Protein AF-A0A1Y4EWC5-F1 (afdb_monomer_lite)

Sequence (64 aa):
MEQTTIKIISGYCPYLQAEHSIRATYTLIPHRGRKFSNSSCKYAQECGRLEHCPLRREAMMEED

pLDDT: mean 80.35, std 9.97, range [45.47, 89.88]

Foldseek 3Di:
DWDKDKDWFWDQQVVVRDIDIKIWIWTQDVPFGTATDDIPDPCCVPLLVDPRRSNVVVNPPRPD

Structure (mmCIF, N/CA/C/O backbone):
data_AF-A0A1Y4EWC5-F1
#
_entry.id   AF-A0A1Y4EWC5-F1
#
loop_
_atom_site.group_PDB
_atom_site.id
_atom_site.type_symbol
_atom_site.label_atom_id
_atom_site.label_alt_id
_atom_site.label_comp_id
_atom_site.label_asym_id
_atom_site.label_entity_id
_atom_site.label_seq_id
_atom_site.pdbx_PDB_ins_code
_atom_site.Cartn_x
_atom_site.Cartn_y
_atom_site.Cartn_z
_atom_site.occupa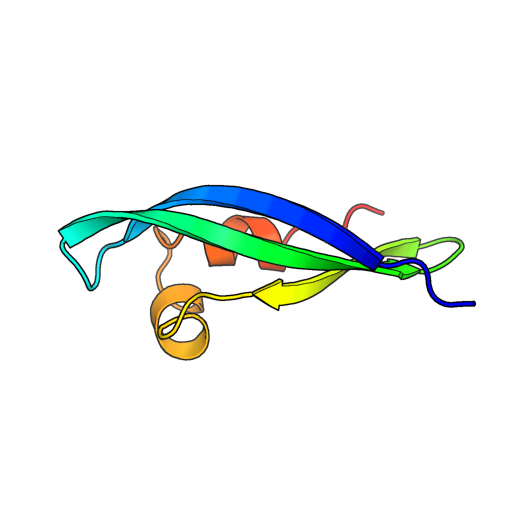ncy
_atom_site.B_iso_or_equiv
_atom_site.auth_seq_id
_atom_site.auth_comp_id
_atom_site.auth_asym_id
_atom_site.auth_atom_id
_atom_site.pdbx_PDB_model_num
ATOM 1 N N . MET A 1 1 ? 20.778 4.779 -13.331 1.00 54.12 1 MET A N 1
ATOM 2 C CA . MET A 1 1 ? 20.060 5.550 -12.294 1.00 54.12 1 MET A CA 1
ATOM 3 C C . MET A 1 1 ? 18.704 4.896 -12.112 1.00 54.12 1 MET A C 1
ATOM 5 O O . MET A 1 1 ? 17.945 4.866 -13.072 1.00 54.12 1 MET A O 1
ATOM 9 N N . GLU A 1 2 ? 18.430 4.305 -10.952 1.00 65.44 2 GLU A N 1
ATOM 10 C CA . GLU A 1 2 ? 17.104 3.754 -10.645 1.00 65.44 2 GLU A CA 1
ATOM 11 C C . GLU A 1 2 ? 16.133 4.915 -10.394 1.00 65.44 2 GLU A C 1
ATOM 13 O O . GLU A 1 2 ? 16.369 5.749 -9.520 1.00 65.44 2 GLU A O 1
ATOM 18 N N . GLN A 1 3 ? 15.069 5.019 -11.193 1.00 80.31 3 GLN A N 1
ATOM 19 C CA . GLN A 1 3 ? 14.035 6.032 -10.980 1.00 80.31 3 GLN A CA 1
ATOM 20 C C . GLN A 1 3 ? 13.036 5.518 -9.946 1.00 80.31 3 GLN A C 1
ATOM 22 O O . GLN A 1 3 ? 12.483 4.431 -10.099 1.00 80.31 3 GLN A O 1
ATOM 27 N N . THR A 1 4 ? 12.782 6.304 -8.900 1.00 86.75 4 THR A N 1
ATOM 28 C CA . THR A 1 4 ? 11.739 6.002 -7.915 1.00 86.75 4 THR A CA 1
ATOM 29 C C . THR A 1 4 ? 10.552 6.934 -8.105 1.00 86.75 4 THR A C 1
ATOM 31 O O . THR A 1 4 ? 10.707 8.138 -8.294 1.00 86.75 4 THR A O 1
ATOM 34 N N . THR A 1 5 ? 9.350 6.367 -8.087 1.00 87.81 5 THR A N 1
ATOM 35 C CA . THR A 1 5 ? 8.085 7.107 -8.142 1.00 87.81 5 THR A CA 1
ATOM 36 C C . THR A 1 5 ? 7.345 6.909 -6.834 1.00 87.81 5 THR A C 1
ATOM 38 O O . THR A 1 5 ? 7.354 5.822 -6.264 1.00 87.81 5 THR A O 1
ATOM 41 N N . ILE A 1 6 ? 6.695 7.958 -6.347 1.00 89.00 6 ILE A N 1
ATOM 42 C CA . ILE A 1 6 ? 5.930 7.919 -5.105 1.00 89.00 6 ILE A CA 1
ATOM 43 C C . ILE A 1 6 ? 4.451 8.105 -5.430 1.00 89.00 6 ILE A C 1
ATOM 45 O O . ILE A 1 6 ? 4.093 9.040 -6.144 1.00 89.00 6 ILE A O 1
ATOM 49 N N . LYS A 1 7 ? 3.598 7.249 -4.867 1.00 88.69 7 LYS A N 1
ATOM 50 C CA . LYS A 1 7 ? 2.137 7.318 -4.976 1.00 88.69 7 LYS A CA 1
ATOM 51 C C . LYS A 1 7 ? 1.525 7.350 -3.578 1.00 88.69 7 LYS A C 1
ATOM 53 O O . LYS A 1 7 ? 1.996 6.661 -2.672 1.00 88.69 7 LYS A O 1
ATOM 58 N N . ILE A 1 8 ? 0.483 8.155 -3.398 1.00 89.81 8 ILE A N 1
ATOM 59 C CA . ILE A 1 8 ? -0.321 8.128 -2.175 1.00 89.81 8 ILE A CA 1
ATOM 60 C C . ILE A 1 8 ? -1.458 7.136 -2.386 1.00 89.81 8 ILE A C 1
ATOM 62 O O . ILE A 1 8 ? -2.209 7.251 -3.352 1.00 89.81 8 ILE A O 1
ATOM 66 N N . ILE A 1 9 ? -1.553 6.156 -1.494 1.00 87.50 9 ILE A N 1
ATOM 67 C CA . ILE A 1 9 ? -2.637 5.180 -1.477 1.00 87.50 9 ILE A CA 1
ATOM 68 C C . ILE A 1 9 ? -3.521 5.531 -0.291 1.00 87.50 9 ILE A C 1
ATOM 70 O O . ILE A 1 9 ? -3.054 5.535 0.849 1.00 87.50 9 ILE A O 1
ATOM 74 N N . SER A 1 10 ? -4.788 5.807 -0.565 1.00 87.62 10 SER A N 1
ATOM 75 C CA . SER A 1 10 ? -5.801 6.078 0.449 1.00 87.62 10 SER A CA 1
ATOM 76 C C . SER A 1 10 ? -6.792 4.924 0.488 1.00 87.62 10 SER A C 1
ATOM 78 O O . SER A 1 10 ? -7.208 4.419 -0.554 1.00 87.62 10 SER A O 1
ATOM 80 N N . GLY A 1 11 ? -7.148 4.482 1.688 1.00 87.00 11 GLY A N 1
ATOM 81 C CA . GLY A 1 11 ? -8.133 3.429 1.871 1.00 87.00 11 GLY A CA 1
ATOM 82 C C . GLY A 1 11 ? -8.360 3.094 3.335 1.00 87.00 11 GLY A C 1
ATOM 83 O O . GLY A 1 11 ? -7.660 3.571 4.230 1.00 87.00 11 GLY A O 1
ATOM 84 N N . TYR A 1 12 ? -9.351 2.249 3.580 1.00 86.25 12 TYR A N 1
ATOM 85 C CA . TYR A 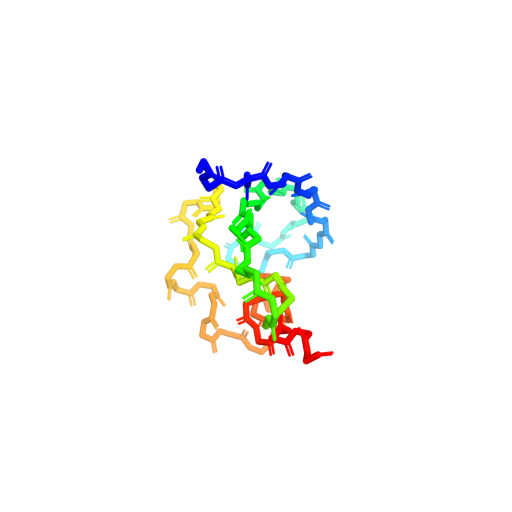1 12 ? -9.673 1.801 4.925 1.00 86.25 12 TYR A CA 1
ATOM 86 C C . TYR A 1 12 ? -8.590 0.863 5.474 1.00 86.25 12 TYR A C 1
ATOM 88 O O . TYR A 1 12 ? -8.223 -0.128 4.840 1.00 86.25 12 TYR A O 1
ATOM 96 N N . CYS A 1 13 ? -8.080 1.168 6.667 1.00 84.81 13 CYS A N 1
ATOM 97 C CA . CYS A 1 13 ? -7.146 0.315 7.387 1.00 84.81 13 CYS A CA 1
ATOM 98 C C . CYS A 1 13 ? -7.916 -0.528 8.416 1.00 84.81 13 CYS A C 1
ATOM 100 O O . CYS A 1 13 ? -8.356 0.023 9.427 1.00 84.81 13 CYS A O 1
ATOM 102 N N . PRO A 1 14 ? -8.037 -1.855 8.233 1.00 81.25 14 PRO A N 1
ATOM 103 C CA . PRO A 1 14 ? -8.795 -2.704 9.156 1.00 81.25 14 PRO A CA 1
ATOM 104 C C . PRO A 1 14 ? -8.188 -2.758 10.566 1.00 81.25 14 PRO A C 1
ATOM 106 O O . PRO A 1 14 ? -8.914 -2.920 11.538 1.00 81.25 14 PRO A O 1
ATOM 109 N N . TYR A 1 15 ? -6.872 -2.565 10.697 1.00 81.12 15 TYR A N 1
ATOM 110 C CA . TYR A 1 15 ? -6.187 -2.547 11.996 1.00 81.12 15 TYR A CA 1
ATOM 111 C C . TYR A 1 15 ? -6.506 -1.307 12.829 1.00 81.12 15 TYR A C 1
ATOM 113 O O . TYR A 1 15 ? -6.630 -1.392 14.046 1.00 81.12 15 TYR A O 1
ATOM 121 N N . LEU A 1 16 ? -6.616 -0.152 12.174 1.00 83.62 16 LEU A N 1
ATOM 122 C CA . LEU A 1 16 ? -6.926 1.119 12.833 1.00 83.62 16 LEU A CA 1
ATOM 123 C C . LEU A 1 16 ? -8.429 1.417 12.823 1.00 83.62 16 LEU A C 1
ATOM 125 O O . LEU A 1 16 ? -8.861 2.388 13.431 1.00 83.62 16 LEU A O 1
ATOM 129 N N . GLN A 1 17 ? -9.201 0.589 12.115 1.00 85.94 17 GLN A N 1
ATOM 130 C CA . GLN A 1 17 ? -10.626 0.749 11.853 1.00 85.94 17 GLN A CA 1
ATOM 131 C C . GLN A 1 17 ? -10.998 2.148 11.335 1.00 85.94 17 GLN A C 1
ATOM 133 O O . GLN A 1 17 ? -12.062 2.678 11.643 1.00 85.94 17 GLN A O 1
ATOM 138 N N . ALA A 1 18 ? -10.115 2.744 10.532 1.00 86.50 18 ALA A N 1
ATOM 139 C CA . ALA A 1 18 ? -10.239 4.111 10.040 1.00 86.50 18 ALA A CA 1
ATOM 140 C C . ALA A 1 18 ? -9.669 4.248 8.624 1.00 86.50 18 ALA A C 1
ATOM 142 O O . ALA A 1 18 ? -8.817 3.460 8.199 1.00 86.50 18 ALA A O 1
ATOM 143 N N . GLU A 1 19 ? -10.112 5.274 7.897 1.00 88.12 19 GLU A N 1
ATOM 144 C CA . GLU A 1 19 ? -9.490 5.659 6.633 1.00 88.12 19 GLU A CA 1
ATOM 145 C C . GLU A 1 19 ? -8.088 6.211 6.871 1.00 88.12 19 GLU A C 1
ATOM 147 O O . GLU A 1 19 ? -7.863 7.070 7.723 1.00 88.12 19 GLU A O 1
ATOM 152 N N . HIS A 1 20 ? -7.131 5.708 6.100 1.00 86.81 20 HIS A N 1
ATOM 153 C CA . HIS A 1 20 ? -5.747 6.128 6.179 1.00 86.81 20 HIS A CA 1
ATOM 154 C C . HIS A 1 20 ? -5.164 6.325 4.790 1.00 86.81 20 HIS A C 1
ATOM 156 O O . HIS A 1 20 ? -5.469 5.604 3.841 1.00 86.81 20 HIS A O 1
ATOM 162 N N . SER A 1 21 ? -4.270 7.302 4.701 1.00 87.50 21 SER A N 1
ATOM 163 C CA . SER A 1 21 ? -3.438 7.515 3.526 1.00 87.50 21 SER A CA 1
ATOM 164 C C . SER A 1 21 ? -2.004 7.148 3.855 1.00 87.50 21 SER A C 1
ATOM 166 O O . SER A 1 21 ? -1.479 7.508 4.910 1.00 87.50 21 SER A O 1
ATOM 168 N N . ILE A 1 22 ? -1.371 6.417 2.953 1.00 89.19 22 ILE A N 1
ATOM 169 C CA . ILE A 1 22 ? 0.012 5.984 3.083 1.00 89.19 22 ILE A CA 1
ATOM 170 C C . ILE A 1 22 ? 0.787 6.371 1.831 1.00 89.19 22 ILE A C 1
ATOM 172 O O . ILE A 1 22 ? 0.236 6.499 0.73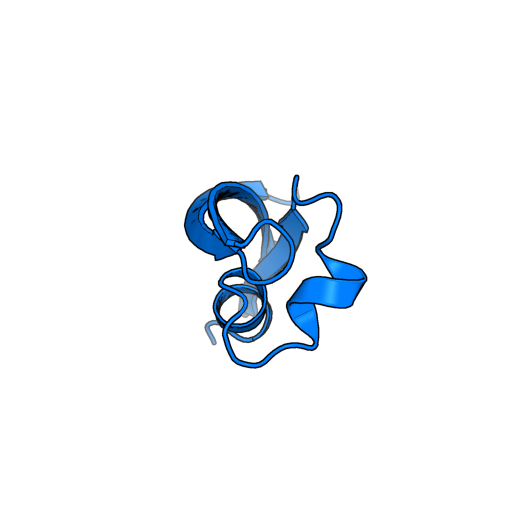8 1.00 89.19 22 ILE A O 1
ATOM 176 N N . ARG A 1 23 ? 2.093 6.531 1.987 1.00 89.88 23 ARG A N 1
ATOM 177 C CA . ARG A 1 23 ? 3.004 6.840 0.893 1.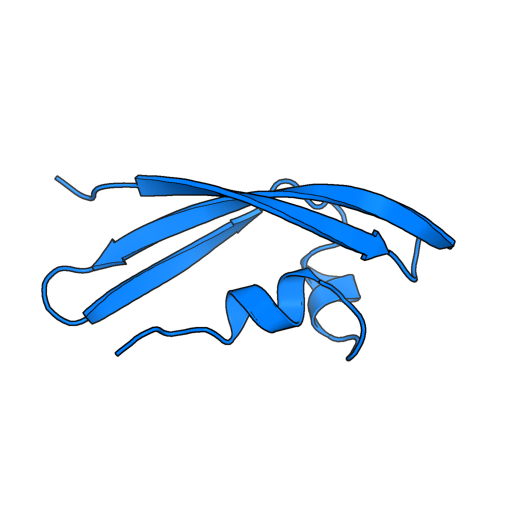00 89.88 23 ARG A CA 1
ATOM 178 C C . ARG A 1 23 ? 3.675 5.552 0.447 1.00 89.88 23 ARG A C 1
ATOM 180 O O . ARG A 1 23 ? 4.421 4.975 1.232 1.00 89.88 23 ARG A O 1
ATOM 187 N N . ALA A 1 24 ? 3.411 5.109 -0.774 1.00 89.31 24 ALA A N 1
ATOM 188 C CA . ALA A 1 24 ? 4.092 3.985 -1.400 1.00 89.31 24 ALA A CA 1
ATOM 189 C C . ALA A 1 24 ? 5.148 4.481 -2.389 1.00 89.31 24 ALA A C 1
ATOM 191 O O . ALA A 1 24 ? 4.923 5.424 -3.146 1.00 89.31 24 ALA A O 1
ATOM 192 N N . THR A 1 25 ? 6.304 3.836 -2.368 1.00 89.00 25 THR A N 1
ATOM 193 C CA . THR A 1 25 ? 7.431 4.082 -3.259 1.00 89.00 25 THR A CA 1
ATOM 194 C C . THR A 1 25 ? 7.569 2.894 -4.195 1.00 89.00 25 THR A C 1
ATOM 196 O O . THR A 1 25 ? 7.612 1.748 -3.747 1.00 89.00 25 THR A O 1
ATOM 199 N N . TYR A 1 26 ? 7.693 3.177 -5.483 1.00 87.62 26 TYR A N 1
ATOM 200 C CA . TYR A 1 26 ? 7.870 2.208 -6.553 1.00 87.62 26 TYR A CA 1
ATOM 201 C C . TYR A 1 26 ? 9.209 2.469 -7.218 1.00 87.62 26 TYR A C 1
ATOM 203 O O . TYR A 1 26 ? 9.575 3.624 -7.448 1.00 87.62 26 TYR A O 1
ATOM 211 N N . THR A 1 27 ? 9.923 1.406 -7.549 1.00 87.62 27 THR A N 1
ATOM 212 C CA . THR A 1 27 ? 11.123 1.486 -8.375 1.00 87.62 27 THR A CA 1
ATOM 213 C C . THR A 1 27 ? 10.725 1.177 -9.810 1.00 87.62 27 THR A C 1
ATOM 215 O O . THR A 1 27 ? 10.087 0.158 -10.079 1.00 87.62 27 THR A O 1
ATOM 218 N N . LEU A 1 28 ? 11.077 2.065 -10.735 1.00 83.94 28 LEU A N 1
ATOM 219 C CA . LEU A 1 28 ? 10.918 1.821 -12.160 1.00 83.94 28 LEU A CA 1
ATOM 220 C C . LEU A 1 28 ? 11.995 0.827 -12.598 1.00 83.94 28 LEU A C 1
ATOM 222 O O . LEU A 1 28 ? 13.190 1.113 -12.483 1.00 83.94 28 LEU A O 1
ATOM 226 N N . ILE A 1 29 ? 11.569 -0.328 -13.100 1.00 81.81 29 ILE A N 1
ATOM 227 C CA . ILE A 1 29 ? 12.468 -1.321 -13.674 1.00 81.81 29 ILE A CA 1
ATOM 228 C C . ILE A 1 29 ? 12.402 -1.162 -15.195 1.00 81.81 29 ILE A C 1
ATOM 230 O O . ILE A 1 29 ? 11.337 -1.362 -15.784 1.00 81.81 29 ILE A O 1
ATOM 234 N N . PRO A 1 30 ? 13.510 -0.790 -15.859 1.00 76.19 30 PRO A N 1
ATOM 235 C CA . PRO A 1 30 ? 13.512 -0.647 -17.309 1.00 76.19 30 PRO A CA 1
ATOM 236 C C . PRO A 1 30 ? 13.067 -1.962 -17.969 1.00 76.19 30 PRO A C 1
ATOM 238 O O . PRO A 1 30 ? 13.549 -3.032 -17.604 1.00 76.19 30 PRO A O 1
ATOM 241 N N . HIS A 1 31 ? 12.140 -1.865 -18.929 1.00 76.31 31 HIS A N 1
ATOM 242 C CA . HIS A 1 31 ? 11.514 -2.987 -19.653 1.00 76.31 31 HIS A CA 1
ATOM 243 C C . HIS A 1 31 ? 10.583 -3.916 -18.844 1.00 76.31 31 HIS A C 1
ATOM 245 O O . HIS A 1 31 ? 10.134 -4.911 -19.401 1.00 76.31 31 HIS A O 1
ATOM 251 N N . ARG A 1 32 ? 10.287 -3.623 -17.568 1.00 73.31 32 ARG A N 1
ATOM 252 C CA . ARG A 1 32 ? 9.371 -4.418 -16.711 1.00 73.31 32 ARG A CA 1
ATOM 253 C C . ARG A 1 32 ? 8.373 -3.565 -15.908 1.00 73.31 32 ARG A C 1
ATOM 255 O O . ARG A 1 32 ? 7.853 -4.011 -14.894 1.00 73.31 32 ARG A O 1
ATOM 262 N N . GLY A 1 33 ? 8.206 -2.296 -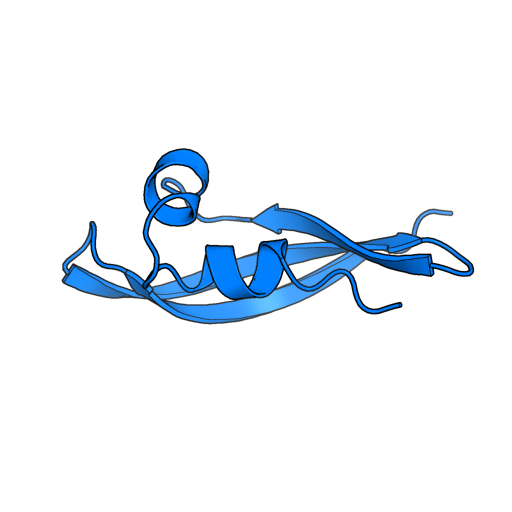16.273 1.00 78.56 33 GLY A N 1
ATOM 263 C CA . GLY A 1 33 ? 7.272 -1.402 -15.591 1.00 78.56 33 GLY A CA 1
ATOM 264 C C . GLY A 1 33 ? 7.721 -0.953 -14.195 1.00 78.56 33 GLY A C 1
ATOM 265 O O . GLY A 1 33 ? 8.861 -0.521 -13.981 1.00 78.56 33 GLY A O 1
ATOM 266 N N . ARG A 1 34 ? 6.787 -0.952 -13.240 1.00 80.25 34 ARG A N 1
ATOM 267 C CA . ARG A 1 34 ? 6.983 -0.423 -11.880 1.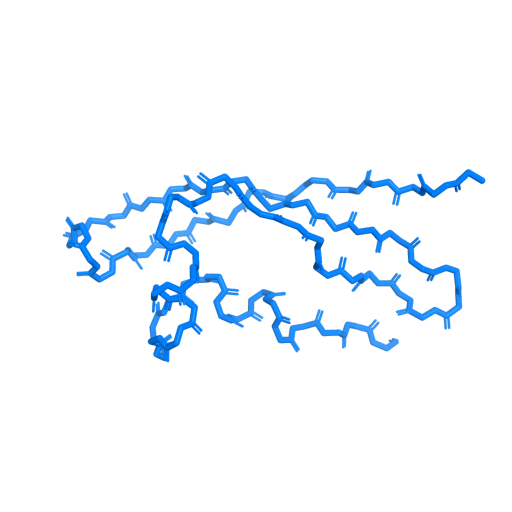00 80.25 34 ARG A CA 1
ATOM 268 C C . ARG A 1 34 ? 6.856 -1.542 -10.865 1.00 80.25 34 ARG A C 1
ATOM 270 O O . ARG A 1 34 ? 5.843 -2.225 -10.813 1.00 80.25 34 ARG A O 1
ATOM 277 N N . LYS A 1 35 ? 7.852 -1.660 -9.991 1.00 84.19 35 LYS A N 1
ATOM 278 C CA . LYS A 1 35 ? 7.833 -2.604 -8.877 1.00 84.19 35 LYS A CA 1
ATOM 279 C C . LYS A 1 35 ? 7.604 -1.869 -7.567 1.00 84.19 35 LYS A C 1
ATOM 281 O O . LYS A 1 35 ? 8.296 -0.890 -7.277 1.00 84.19 35 LYS A O 1
ATOM 286 N N . PHE A 1 36 ? 6.672 -2.357 -6.753 1.00 84.06 36 PHE A N 1
ATOM 287 C CA . PHE A 1 36 ? 6.505 -1.863 -5.390 1.00 84.06 36 PHE A CA 1
ATOM 288 C C . PHE A 1 36 ? 7.802 -2.061 -4.593 1.00 84.06 36 PHE A C 1
ATOM 290 O O . PHE A 1 36 ? 8.367 -3.155 -4.557 1.00 84.06 36 PHE A O 1
ATOM 297 N N . SER A 1 37 ? 8.274 -0.990 -3.962 1.00 85.56 37 SER A N 1
ATOM 298 C CA . SER A 1 37 ? 9.562 -0.956 -3.270 1.00 85.56 37 SER A CA 1
ATOM 299 C C . SER A 1 37 ? 9.364 -0.892 -1.756 1.00 85.56 37 SER A C 1
ATOM 301 O O . SER A 1 37 ? 9.837 -1.758 -1.026 1.00 85.56 37 SER A O 1
ATOM 303 N N . ASN A 1 38 ? 8.624 0.107 -1.263 1.00 87.44 38 ASN A N 1
ATOM 304 C CA . ASN A 1 38 ? 8.317 0.244 0.165 1.00 87.44 38 ASN A CA 1
ATOM 305 C C . ASN A 1 38 ? 7.079 1.130 0.394 1.00 87.44 38 ASN A C 1
ATOM 307 O O . ASN A 1 38 ? 6.625 1.812 -0.521 1.00 87.44 38 ASN A O 1
ATOM 311 N N . SER A 1 39 ? 6.558 1.187 1.622 1.00 87.38 39 SER A N 1
ATOM 312 C CA . SER A 1 39 ? 5.548 2.167 2.027 1.00 87.38 39 SER A CA 1
ATOM 313 C C . SER A 1 39 ? 5.768 2.729 3.431 1.00 87.38 39 SER A C 1
ATOM 315 O O . SER A 1 39 ? 6.437 2.124 4.262 1.00 87.38 39 SER A O 1
ATOM 317 N N . SER A 1 40 ? 5.146 3.872 3.723 1.00 88.44 40 SER A N 1
ATOM 318 C CA . SER A 1 40 ? 5.130 4.489 5.055 1.00 88.44 40 SER A CA 1
ATOM 319 C C . SER A 1 40 ? 4.147 3.830 6.033 1.00 88.44 40 SER A C 1
ATOM 321 O O . SER A 1 40 ? 3.924 4.355 7.124 1.00 88.44 40 SER A O 1
ATOM 323 N N . CYS A 1 41 ? 3.492 2.731 5.651 1.00 85.25 41 CYS A N 1
ATOM 324 C CA . CYS A 1 41 ? 2.537 2.063 6.523 1.00 85.25 41 CYS A CA 1
ATOM 325 C C . CYS A 1 41 ? 3.277 1.257 7.591 1.00 85.25 41 CYS A C 1
ATOM 327 O O . CYS A 1 41 ? 3.936 0.264 7.288 1.00 85.25 41 CYS A O 1
ATOM 329 N N . LYS A 1 42 ? 3.100 1.635 8.861 1.00 85.00 42 LYS A N 1
ATOM 330 C CA . LYS A 1 42 ? 3.672 0.906 10.004 1.00 85.00 42 LYS A CA 1
ATOM 331 C C . LYS A 1 42 ? 3.228 -0.562 10.055 1.00 85.00 42 LYS A C 1
ATOM 333 O O . LYS A 1 42 ? 3.976 -1.413 10.514 1.00 85.00 42 LYS A O 1
ATOM 338 N N . TYR A 1 43 ? 2.028 -0.847 9.551 1.00 83.75 43 TYR A N 1
ATOM 339 C CA . TYR A 1 43 ? 1.421 -2.176 9.551 1.00 83.75 43 TYR A CA 1
ATOM 340 C C . TYR A 1 43 ? 1.535 -2.876 8.194 1.00 83.75 43 TYR A C 1
ATOM 342 O O . TYR A 1 43 ? 0.808 -3.833 7.964 1.00 83.75 43 TYR A O 1
ATOM 350 N N . ALA A 1 44 ? 2.406 -2.430 7.277 1.00 80.50 44 ALA A N 1
ATOM 351 C CA . ALA A 1 44 ? 2.472 -2.966 5.912 1.00 80.50 44 ALA A CA 1
ATOM 352 C C . ALA A 1 44 ? 2.596 -4.499 5.862 1.00 80.50 44 ALA A C 1
ATOM 354 O O . ALA A 1 44 ? 1.944 -5.145 5.046 1.00 80.50 44 ALA A O 1
ATOM 355 N N . GLN A 1 45 ? 3.393 -5.081 6.760 1.00 79.81 45 GLN A N 1
ATOM 356 C CA . GLN A 1 45 ? 3.654 -6.520 6.803 1.00 79.81 45 GLN A CA 1
ATOM 357 C C . GLN A 1 45 ? 2.456 -7.340 7.309 1.00 79.81 45 GLN A C 1
ATOM 359 O O . GLN A 1 45 ? 2.230 -8.452 6.831 1.00 79.81 45 GLN A O 1
ATOM 364 N N . GLU A 1 46 ? 1.684 -6.796 8.253 1.00 82.69 46 GLU A N 1
ATOM 365 C CA . GLU A 1 46 ? 0.496 -7.450 8.813 1.00 82.69 46 GLU A CA 1
ATOM 366 C C . GLU A 1 46 ? -0.748 -7.164 7.961 1.00 82.69 46 GLU A C 1
ATOM 368 O O . GLU A 1 46 ? -1.421 -8.081 7.494 1.00 82.69 46 GLU A O 1
ATOM 373 N N . CYS A 1 47 ? -0.989 -5.886 7.656 1.00 78.75 47 CYS A N 1
ATOM 374 C CA . CYS A 1 47 ? -2.060 -5.409 6.786 1.00 78.75 47 CYS A CA 1
ATOM 375 C C . CYS A 1 47 ? -1.955 -6.015 5.389 1.00 78.75 47 CYS A C 1
ATOM 377 O O . CYS A 1 47 ? -2.955 -6.506 4.885 1.00 78.75 47 CYS A O 1
ATOM 379 N N . GLY A 1 48 ? -0.765 -6.092 4.786 1.00 78.31 48 GLY A N 1
ATOM 380 C CA . GLY A 1 48 ? -0.584 -6.652 3.441 1.00 78.31 48 GLY A CA 1
ATOM 381 C C . GLY A 1 48 ? -1.035 -8.111 3.281 1.00 78.31 48 GLY A C 1
ATOM 382 O O . GLY A 1 48 ? -1.227 -8.561 2.154 1.00 78.31 48 GLY A O 1
ATOM 383 N N . ARG A 1 49 ? -1.249 -8.848 4.382 1.00 80.25 49 ARG A N 1
ATOM 384 C CA . ARG A 1 49 ? -1.815 -10.208 4.367 1.00 80.25 49 ARG A CA 1
ATOM 385 C C . ARG A 1 49 ? -3.342 -10.218 4.344 1.00 80.25 49 ARG A C 1
ATOM 387 O O . ARG A 1 49 ? -3.933 -11.188 3.876 1.00 80.25 49 ARG A O 1
ATOM 394 N N . LEU A 1 50 ? -3.991 -9.154 4.807 1.00 80.62 50 LEU A N 1
ATOM 395 C CA . LEU A 1 50 ? -5.445 -9.025 4.793 1.00 80.62 50 LEU A CA 1
ATOM 396 C C . LEU A 1 50 ? -5.937 -8.655 3.396 1.00 80.62 50 LEU A C 1
ATOM 398 O O . LEU A 1 50 ? -5.339 -7.833 2.705 1.00 80.62 50 LEU A O 1
ATOM 402 N N . GLU A 1 51 ? -7.048 -9.257 2.982 1.00 79.69 51 GLU A N 1
ATOM 403 C CA . GLU A 1 51 ? -7.634 -9.046 1.654 1.00 79.69 51 GLU A CA 1
ATOM 404 C C . GLU A 1 51 ? -8.043 -7.585 1.416 1.00 79.69 51 GLU A C 1
ATOM 406 O O . GLU A 1 51 ? -7.815 -7.039 0.341 1.00 79.69 51 GLU A O 1
ATOM 411 N N . HIS A 1 52 ? -8.550 -6.919 2.455 1.00 80.25 52 HIS A N 1
ATOM 412 C CA . HIS A 1 52 ? -9.032 -5.540 2.375 1.00 80.25 52 HIS A CA 1
ATOM 413 C C . HIS A 1 52 ? -7.945 -4.476 2.548 1.00 80.25 52 HIS A C 1
ATOM 415 O O . HIS A 1 52 ? -8.255 -3.285 2.534 1.00 80.25 52 HIS A O 1
ATOM 421 N N . CYS A 1 53 ? -6.680 -4.857 2.743 1.00 82.56 53 CYS A N 1
ATOM 422 C CA . CYS A 1 53 ? -5.644 -3.856 2.934 1.00 82.56 53 CYS A CA 1
ATOM 423 C C . CYS A 1 53 ? -5.334 -3.138 1.614 1.00 82.56 53 CYS A C 1
ATOM 425 O O . CYS A 1 53 ? -4.963 -3.795 0.636 1.00 82.56 53 CYS A O 1
ATOM 427 N N . PRO A 1 54 ? -5.375 -1.795 1.579 1.00 80.44 54 PRO A N 1
ATOM 428 C CA . PRO A 1 54 ? -5.126 -1.041 0.353 1.00 80.44 54 PRO A CA 1
ATOM 429 C C . PRO A 1 54 ? -3.711 -1.269 -0.204 1.00 80.44 54 PRO A C 1
ATOM 431 O O . PRO A 1 54 ? -3.506 -1.210 -1.413 1.00 80.44 54 PRO A O 1
ATOM 434 N N . LEU A 1 55 ? -2.743 -1.620 0.655 1.00 80.12 55 LEU A N 1
ATOM 435 C CA . LEU A 1 55 ? -1.392 -2.001 0.229 1.00 80.12 55 LEU A CA 1
ATOM 436 C C . LEU A 1 55 ? -1.333 -3.290 -0.564 1.00 80.12 55 LEU A C 1
ATOM 438 O O . LEU A 1 55 ? -0.504 -3.401 -1.458 1.00 80.12 55 LEU A O 1
ATOM 442 N N . ARG A 1 56 ? -2.168 -4.272 -0.221 1.00 80.25 56 ARG A N 1
ATOM 443 C CA . ARG A 1 56 ? -2.119 -5.588 -0.857 1.00 80.25 56 ARG A CA 1
ATOM 444 C C . ARG A 1 56 ? -2.424 -5.467 -2.348 1.00 80.25 56 ARG A C 1
ATOM 446 O O . ARG A 1 56 ? -1.727 -6.059 -3.162 1.00 80.25 56 ARG A O 1
ATOM 453 N N . ARG A 1 57 ? -3.408 -4.634 -2.694 1.00 74.44 57 ARG A N 1
ATOM 454 C CA . ARG A 1 57 ? -3.795 -4.348 -4.081 1.00 74.44 57 ARG A CA 1
ATOM 455 C C . ARG A 1 57 ? -2.652 -3.729 -4.886 1.00 74.44 57 ARG A C 1
ATOM 457 O O . ARG A 1 57 ? -2.438 -4.098 -6.030 1.00 74.44 57 ARG A O 1
ATOM 464 N N . GLU A 1 58 ? -1.902 -2.828 -4.264 1.00 74.94 58 GLU A N 1
ATOM 465 C CA . GLU A 1 58 ? -0.827 -2.073 -4.913 1.00 74.94 58 GLU A CA 1
ATOM 466 C C . GLU A 1 58 ? 0.505 -2.839 -4.947 1.00 74.94 58 GLU A C 1
ATOM 468 O O . GLU A 1 58 ? 1.288 -2.656 -5.871 1.00 74.94 58 GLU A O 1
ATOM 473 N N . ALA A 1 59 ? 0.760 -3.723 -3.978 1.00 68.69 59 ALA A N 1
ATOM 474 C CA . ALA A 1 59 ? 1.933 -4.599 -3.963 1.00 68.69 59 ALA A CA 1
ATOM 475 C C . ALA A 1 59 ? 1.820 -5.774 -4.954 1.00 68.69 59 ALA A C 1
ATOM 477 O O . ALA A 1 59 ? 2.838 -6.350 -5.320 1.00 68.69 59 ALA A O 1
ATOM 478 N N . MET A 1 60 ? 0.598 -6.129 -5.369 1.00 61.62 60 MET A N 1
ATOM 479 C CA . MET A 1 60 ? 0.323 -7.183 -6.359 1.00 61.62 60 MET A CA 1
ATOM 480 C C . MET A 1 60 ? 0.215 -6.660 -7.798 1.00 61.62 60 MET A C 1
ATOM 482 O O . MET A 1 60 ? 0.166 -7.462 -8.725 1.00 61.62 60 MET A O 1
ATOM 486 N N . MET A 1 61 ? 0.176 -5.340 -8.001 1.00 59.97 61 MET A N 1
ATOM 487 C CA . MET A 1 61 ? 0.270 -4.734 -9.330 1.00 59.97 61 MET A CA 1
ATOM 488 C C . MET A 1 61 ? 1.742 -4.692 -9.759 1.00 59.97 61 MET A C 1
ATOM 490 O O . MET A 1 61 ? 2.410 -3.667 -9.644 1.00 59.97 61 MET A O 1
ATOM 494 N N . GLU A 1 62 ? 2.261 -5.826 -10.229 1.00 53.81 62 GLU A N 1
ATOM 495 C CA . GLU A 1 62 ? 3.342 -5.803 -11.217 1.00 53.81 62 GLU A CA 1
ATOM 496 C C . GLU A 1 62 ? 2.673 -5.446 -12.552 1.00 53.81 62 GLU A C 1
ATOM 498 O O . GLU A 1 62 ? 1.994 -6.273 -13.155 1.00 53.81 62 GLU A O 1
ATOM 503 N N . GLU A 1 63 ? 2.743 -4.171 -12.942 1.00 49.31 63 GLU A N 1
ATOM 504 C CA . GLU A 1 63 ? 2.312 -3.743 -14.277 1.00 49.31 63 GLU A CA 1
ATOM 505 C C . GLU A 1 63 ? 3.380 -4.206 -15.287 1.00 49.31 63 GLU A C 1
ATOM 507 O O . GLU A 1 63 ? 4.499 -3.686 -15.249 1.00 49.31 63 GLU A O 1
ATOM 512 N N . ASP A 1 64 ? 3.033 -5.208 -16.110 1.00 45.47 64 ASP A N 1
ATOM 513 C CA . ASP A 1 64 ? 3.815 -5.737 -17.249 1.00 45.47 64 ASP A CA 1
ATOM 514 C C . ASP A 1 64 ? 3.964 -4.697 -18.375 1.00 45.47 64 ASP A C 1
ATOM 516 O O . ASP A 1 64 ? 2.944 -4.062 -18.741 1.00 45.47 64 ASP A O 1
#

Secondary structure (DSSP, 8-state):
--EEEEEEEEEEETTTTEEEEEEEEEEEPTTS-EEEEEES-TTHHHHTTSTT-HHHHHHS--B-

Radius of gyration: 12.13 Å; chains: 1; bounding box: 31×18×32 Å